Protein AF-A0A6M0C6A0-F1 (afdb_monomer_lite)

Sequence (76 aa):
MKIKPLKEHEVLEEGLEILFKNMEPAKVGIFLSALNVEPRDYLAWRDKEFAGETVDAIAQKVKAFQEAKEGEKNSN

pLDDT: mean 80.53, std 14.88, range [40.59, 97.38]

Foldseek 3Di:
DDDDPDDPVNVVVVVVVVDVVVDPPVVVVVVVVVVPVPDPVVVVVCCVVCPPPDPVNVVVVVVVVVVVVVVVVVVD

Secondary structure (DSSP, 8-state):
---PPPPHHHHHHHHHHHHHHHS-HHHHHHHHHHH--S---HHHHHHHHTTT--HHHHHHHHHHHHHHHHHHHTT-

Radius of gyration: 19.3 Å; chains: 1; bounding box: 52×31×44 Å

Structure (mmCIF, N/CA/C/O backbone):
data_AF-A0A6M0C6A0-F1
#
_entry.id   AF-A0A6M0C6A0-F1
#
loop_
_atom_site.group_PDB
_atom_site.id
_atom_site.type_symbol
_atom_site.label_atom_id
_atom_site.label_alt_id
_atom_site.label_comp_id
_atom_site.label_asym_id
_atom_site.label_entity_id
_atom_site.label_seq_id
_atom_site.pdbx_PDB_ins_code
_atom_site.Cartn_x
_atom_site.Cartn_y
_atom_site.Cartn_z
_atom_site.occupancy
_atom_site.B_iso_or_equiv
_atom_site.auth_seq_id
_atom_site.auth_comp_id
_atom_site.auth_asym_id
_atom_site.auth_atom_id
_atom_site.pdbx_PDB_model_num
ATOM 1 N N . MET A 1 1 ? 34.509 3.776 5.511 1.00 40.59 1 MET A N 1
ATOM 2 C CA . MET A 1 1 ? 33.417 4.372 4.710 1.00 40.59 1 MET A CA 1
ATOM 3 C C . MET A 1 1 ? 32.135 4.230 5.525 1.00 40.59 1 MET A C 1
ATOM 5 O O . MET A 1 1 ? 31.810 3.108 5.888 1.00 40.59 1 MET A O 1
ATOM 9 N N . LYS A 1 2 ? 31.484 5.325 5.940 1.00 46.53 2 LYS A N 1
ATOM 10 C CA . LYS A 1 2 ? 30.221 5.250 6.699 1.00 46.53 2 LYS A CA 1
ATOM 11 C C . LYS A 1 2 ? 29.082 5.120 5.689 1.00 46.53 2 LYS A C 1
ATOM 13 O O . LYS A 1 2 ? 28.713 6.111 5.071 1.00 46.53 2 LYS A O 1
ATOM 18 N N . ILE A 1 3 ? 28.592 3.905 5.471 1.00 56.16 3 ILE A N 1
ATOM 19 C CA . ILE A 1 3 ? 27.433 3.670 4.607 1.00 56.16 3 ILE A CA 1
ATOM 20 C C . ILE A 1 3 ? 26.202 4.079 5.419 1.00 56.16 3 ILE A C 1
ATOM 22 O O . ILE A 1 3 ? 25.922 3.477 6.455 1.00 56.16 3 ILE A O 1
ATOM 26 N N . LYS A 1 4 ? 25.507 5.144 5.004 1.00 63.34 4 LYS A N 1
ATOM 27 C CA . LYS A 1 4 ? 24.169 5.433 5.529 1.00 63.34 4 LYS A CA 1
ATOM 28 C C . LYS A 1 4 ? 23.243 4.331 5.003 1.00 63.34 4 LYS A C 1
ATOM 30 O O . LYS A 1 4 ? 23.219 4.142 3.788 1.00 63.34 4 LYS A O 1
ATOM 35 N N . PRO A 1 5 ? 22.515 3.603 5.863 1.00 63.78 5 PRO A N 1
ATOM 36 C CA . PRO A 1 5 ? 21.506 2.677 5.379 1.00 63.78 5 PRO A CA 1
ATOM 37 C C . PRO A 1 5 ? 20.442 3.485 4.630 1.00 63.78 5 PRO A C 1
ATOM 39 O O . PRO A 1 5 ? 19.874 4.425 5.190 1.00 63.78 5 PRO A O 1
ATOM 42 N N . LEU A 1 6 ? 20.233 3.156 3.355 1.00 74.81 6 LEU A N 1
ATOM 43 C CA . LEU A 1 6 ? 19.125 3.689 2.568 1.00 74.81 6 LEU A CA 1
ATOM 44 C C . LEU A 1 6 ? 17.830 3.174 3.189 1.00 74.81 6 LEU A C 1
ATOM 46 O O . LEU A 1 6 ? 17.706 1.974 3.448 1.00 74.81 6 LEU A O 1
ATOM 50 N N . LYS A 1 7 ? 1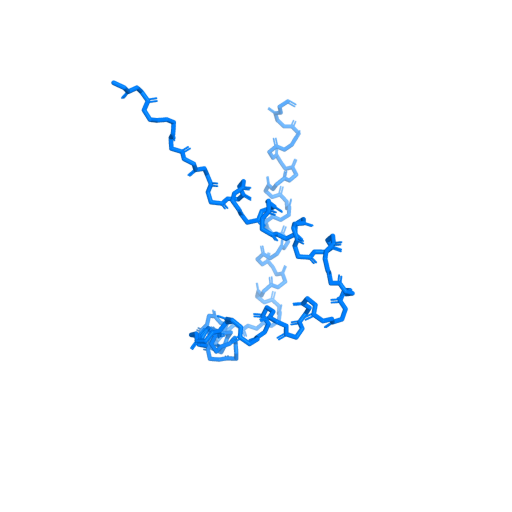6.886 4.071 3.469 1.00 83.69 7 LYS A N 1
ATOM 51 C CA . LYS A 1 7 ? 15.586 3.652 3.981 1.00 83.69 7 LYS A CA 1
ATOM 52 C C . LYS A 1 7 ? 14.714 3.234 2.810 1.00 83.69 7 LYS A C 1
ATOM 54 O O . LYS A 1 7 ? 14.644 3.927 1.804 1.00 83.69 7 LYS A O 1
ATOM 59 N N . GLU A 1 8 ? 14.002 2.130 2.979 1.00 74.44 8 GLU A N 1
ATOM 60 C CA . GLU A 1 8 ? 13.134 1.571 1.941 1.00 74.44 8 GLU A CA 1
ATOM 61 C C . GLU A 1 8 ? 12.112 2.588 1.406 1.00 74.44 8 GLU A C 1
ATOM 63 O O . GLU A 1 8 ? 11.922 2.682 0.199 1.00 74.44 8 GLU A O 1
ATOM 68 N N . HIS A 1 9 ? 11.526 3.419 2.277 1.00 73.38 9 HIS A N 1
ATOM 69 C CA . HIS A 1 9 ? 10.576 4.450 1.843 1.00 73.38 9 HIS A CA 1
ATOM 70 C C . HIS A 1 9 ? 11.206 5.515 0.939 1.00 73.38 9 HIS A C 1
ATOM 72 O O . HIS A 1 9 ? 10.564 5.931 -0.015 1.00 73.38 9 HIS A O 1
ATOM 78 N N . GLU A 1 10 ? 12.452 5.921 1.213 1.00 84.75 10 GLU A N 1
ATOM 79 C CA . GLU A 1 10 ? 13.163 6.943 0.429 1.00 84.75 10 GLU A CA 1
ATOM 80 C C . GLU A 1 10 ? 13.418 6.414 -0.993 1.00 84.75 10 GLU A C 1
ATOM 82 O O . GLU A 1 10 ? 13.253 7.133 -1.973 1.00 84.75 10 GLU A O 1
ATOM 87 N N . VAL A 1 11 ? 13.728 5.119 -1.112 1.00 85.81 11 VAL A N 1
ATOM 88 C CA . VAL A 1 11 ? 13.943 4.446 -2.402 1.00 85.81 11 VAL A CA 1
ATOM 89 C C . VAL A 1 11 ? 12.632 4.269 -3.179 1.00 85.81 11 VAL A C 1
ATOM 91 O O . VAL A 1 11 ? 12.607 4.427 -4.400 1.00 85.81 11 VAL A O 1
ATOM 94 N N . LEU A 1 12 ? 11.532 3.942 -2.493 1.00 86.00 12 LEU A N 1
ATOM 95 C CA . LEU A 1 12 ? 10.219 3.792 -3.127 1.00 86.00 12 LEU A CA 1
ATOM 96 C C . LEU A 1 12 ? 9.655 5.130 -3.618 1.00 86.00 12 LEU A C 1
ATOM 98 O O . LEU A 1 12 ? 9.084 5.182 -4.706 1.00 86.00 12 LEU A O 1
ATOM 102 N N . GLU A 1 13 ? 9.823 6.198 -2.838 1.00 87.81 13 GLU A N 1
ATOM 103 C CA . GLU A 1 13 ? 9.412 7.553 -3.211 1.00 87.81 13 GLU A CA 1
ATOM 104 C C . GLU A 1 13 ? 10.161 8.027 -4.463 1.00 87.81 13 GLU A C 1
ATOM 106 O O . GLU A 1 13 ? 9.524 8.390 -5.453 1.00 87.81 13 GLU A O 1
ATOM 111 N N . GLU A 1 14 ? 11.491 7.893 -4.478 1.00 93.38 14 GLU A N 1
ATOM 112 C CA . GLU A 1 14 ? 12.324 8.221 -5.642 1.00 93.38 14 GLU A CA 1
ATOM 113 C C . GLU A 1 14 ? 11.903 7.421 -6.889 1.00 93.38 14 GLU A C 1
ATOM 115 O O . GLU A 1 14 ?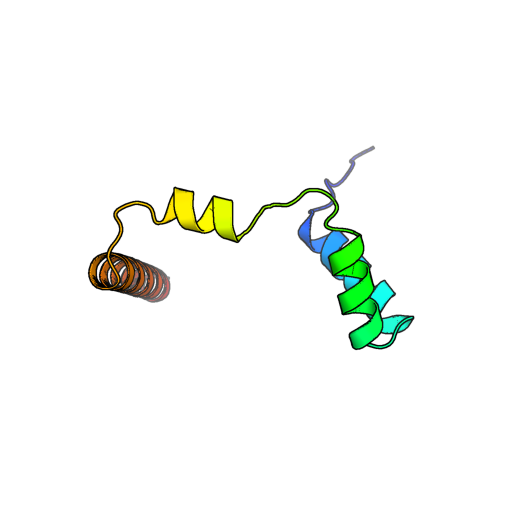 11.751 7.972 -7.983 1.00 93.38 14 GLU A O 1
ATOM 120 N N . GLY A 1 15 ? 11.643 6.118 -6.735 1.00 92.19 15 GLY A N 1
ATOM 121 C CA . GLY A 1 15 ? 11.178 5.266 -7.829 1.00 92.19 15 GLY A CA 1
ATOM 122 C C . GLY A 1 15 ? 9.831 5.710 -8.411 1.00 92.19 15 GLY A C 1
ATOM 123 O O . GLY A 1 15 ? 9.673 5.769 -9.633 1.00 92.19 15 GLY A O 1
ATOM 124 N N . LEU A 1 16 ? 8.864 6.057 -7.557 1.00 92.31 16 LEU A N 1
ATOM 125 C CA . LEU A 1 16 ? 7.553 6.542 -7.995 1.00 92.31 16 LEU A CA 1
ATOM 126 C C . LEU A 1 16 ? 7.653 7.894 -8.706 1.00 92.31 16 LEU A C 1
ATOM 128 O O . LEU A 1 16 ? 7.021 8.071 -9.750 1.00 92.31 16 LEU A O 1
ATOM 132 N N . GLU A 1 17 ? 8.467 8.822 -8.200 1.00 95.94 17 GLU A N 1
ATOM 133 C CA . GLU A 1 17 ? 8.700 10.116 -8.848 1.00 95.94 17 GLU A CA 1
ATOM 134 C C . GLU A 1 17 ? 9.270 9.953 -10.261 1.00 95.94 17 GLU A C 1
ATOM 136 O O . GLU A 1 17 ? 8.791 10.582 -11.210 1.00 95.94 17 GLU A O 1
ATOM 141 N N . ILE A 1 18 ? 10.258 9.069 -10.432 1.00 96.69 18 ILE A N 1
ATOM 142 C CA . ILE A 1 18 ? 10.847 8.777 -11.743 1.00 96.69 18 ILE A CA 1
ATOM 143 C C . ILE A 1 18 ? 9.787 8.212 -12.692 1.00 96.69 18 ILE A C 1
ATOM 145 O O . ILE A 1 18 ? 9.722 8.622 -13.855 1.00 96.69 18 ILE A O 1
ATOM 149 N N . LEU A 1 19 ? 8.942 7.298 -12.216 1.00 95.38 19 LEU A N 1
ATOM 150 C CA . LEU A 1 19 ? 7.886 6.705 -13.032 1.00 95.38 19 LEU A CA 1
ATOM 151 C C . LEU A 1 19 ? 6.857 7.754 -13.465 1.00 95.38 19 LEU A C 1
ATOM 153 O O . LEU A 1 19 ? 6.595 7.880 -14.660 1.00 95.38 19 LEU A O 1
ATOM 157 N N . PHE A 1 20 ? 6.336 8.563 -12.542 1.00 95.75 20 PHE A N 1
ATOM 158 C CA . PHE A 1 20 ? 5.354 9.602 -12.872 1.00 95.75 20 PHE A CA 1
ATOM 159 C C . PHE A 1 20 ? 5.924 10.733 -13.735 1.00 95.75 20 PHE A C 1
ATOM 161 O O . PHE A 1 20 ? 5.182 11.354 -14.494 1.00 95.75 20 PHE A O 1
ATOM 168 N N . LYS A 1 21 ? 7.236 10.987 -13.678 1.00 97.25 21 LYS A N 1
ATOM 169 C CA . LYS A 1 21 ? 7.902 11.951 -14.565 1.00 97.25 21 LYS A CA 1
ATOM 170 C C . LYS A 1 21 ? 7.974 11.473 -16.018 1.00 97.25 21 LYS A C 1
ATOM 172 O O . LYS A 1 21 ? 7.992 12.299 -16.927 1.00 97.25 21 LYS A O 1
ATOM 177 N N . ASN A 1 22 ? 8.050 10.160 -16.240 1.00 97.38 22 ASN A N 1
ATOM 178 C CA . ASN A 1 22 ? 8.310 9.574 -17.561 1.00 97.38 22 ASN A CA 1
ATOM 179 C C . ASN A 1 22 ? 7.107 8.836 -18.163 1.00 97.38 22 ASN A C 1
ATOM 181 O O . ASN A 1 22 ? 7.136 8.465 -19.337 1.00 97.38 22 ASN A O 1
ATOM 185 N N . MET A 1 23 ? 6.052 8.607 -17.384 1.00 96.19 23 MET A N 1
ATOM 186 C CA . MET A 1 23 ? 4.873 7.862 -17.801 1.00 96.19 23 MET A CA 1
ATOM 187 C C . MET A 1 23 ? 3.595 8.561 -17.353 1.00 96.19 23 MET A C 1
ATOM 189 O O . MET A 1 23 ? 3.515 9.141 -16.275 1.00 96.19 23 MET A O 1
ATOM 193 N N . GLU A 1 24 ? 2.548 8.433 -18.168 1.00 95.88 24 GLU A N 1
ATOM 194 C CA . GLU A 1 24 ? 1.205 8.812 -17.738 1.00 95.88 24 GLU A CA 1
ATOM 195 C C . GLU A 1 24 ? 0.787 7.986 -16.509 1.00 95.88 24 GLU A C 1
ATOM 197 O O . GLU A 1 24 ? 1.080 6.785 -16.460 1.00 95.88 24 GLU A O 1
ATOM 202 N N . PRO A 1 25 ? 0.025 8.565 -15.564 1.00 89.56 25 PRO A N 1
ATOM 203 C CA . PRO A 1 25 ? -0.375 7.872 -14.340 1.00 89.56 25 PRO A CA 1
ATOM 204 C C . PRO A 1 25 ? -1.034 6.504 -14.570 1.00 89.56 25 PRO A C 1
ATOM 206 O O . PRO A 1 25 ? -0.761 5.549 -13.845 1.00 89.56 25 PRO A O 1
ATOM 209 N N . ALA A 1 26 ? -1.846 6.371 -15.624 1.00 91.31 26 ALA A N 1
ATOM 210 C CA . ALA A 1 26 ? -2.480 5.102 -15.984 1.00 91.31 26 ALA A CA 1
ATOM 211 C C . ALA A 1 26 ? -1.459 4.015 -16.379 1.00 91.31 26 ALA A C 1
ATOM 213 O O . ALA A 1 26 ? -1.623 2.849 -16.024 1.00 91.31 26 ALA A O 1
ATOM 214 N N . LYS A 1 27 ? -0.377 4.394 -17.073 1.00 94.12 27 LYS A N 1
ATOM 215 C CA . LYS A 1 27 ? 0.702 3.481 -17.482 1.00 94.12 27 LYS A CA 1
ATOM 216 C C . LYS A 1 27 ?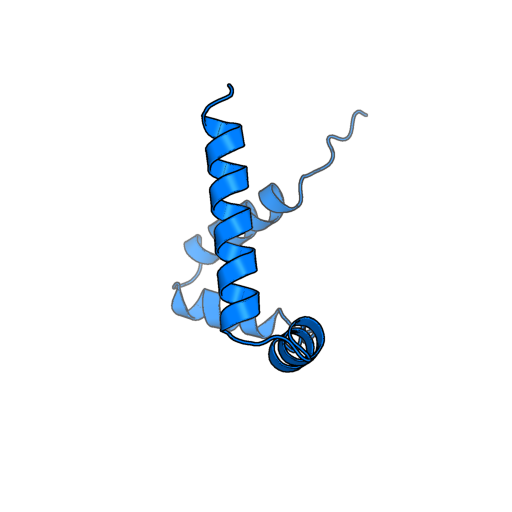 1.561 3.067 -16.289 1.00 94.12 27 LYS A C 1
ATOM 218 O O . LYS A 1 27 ? 1.921 1.898 -16.199 1.00 94.12 27 LYS A O 1
ATOM 223 N N . VAL A 1 28 ? 1.808 3.983 -15.347 1.00 92.44 28 VAL A N 1
ATOM 224 C CA . VAL A 1 28 ? 2.467 3.668 -14.067 1.00 92.44 28 VAL A CA 1
ATOM 225 C C . VAL A 1 28 ? 1.659 2.629 -13.287 1.00 92.44 28 VAL A C 1
ATOM 227 O O . VAL A 1 28 ? 2.224 1.646 -12.820 1.00 92.44 28 VAL A O 1
ATOM 230 N N . GLY A 1 29 ? 0.334 2.787 -13.206 1.00 86.56 29 GLY A N 1
ATOM 231 C CA . GLY A 1 29 ? -0.539 1.823 -12.527 1.00 86.56 29 GLY A CA 1
ATOM 232 C C . GLY A 1 29 ? -0.478 0.412 -13.125 1.00 86.56 29 GLY A C 1
ATOM 233 O O . GLY A 1 29 ? -0.341 -0.562 -12.387 1.00 86.56 29 GLY A O 1
ATOM 234 N N . ILE A 1 30 ? -0.519 0.299 -14.458 1.00 89.44 30 ILE A N 1
ATOM 235 C CA . ILE A 1 30 ? -0.381 -0.985 -15.173 1.00 89.44 30 ILE A CA 1
ATOM 236 C C . ILE A 1 30 ? 1.019 -1.585 -14.974 1.00 89.44 30 ILE A C 1
ATOM 238 O O . ILE A 1 30 ? 1.168 -2.791 -14.798 1.00 89.44 30 ILE A O 1
ATOM 242 N N . PHE A 1 31 ? 2.059 -0.754 -14.994 1.00 89.31 31 PHE A N 1
ATOM 243 C CA . PHE A 1 31 ? 3.433 -1.200 -14.792 1.00 89.31 31 PHE A CA 1
ATOM 244 C C . PHE A 1 31 ? 3.655 -1.748 -13.376 1.00 89.31 31 PHE A C 1
ATOM 246 O O . PHE A 1 31 ? 4.191 -2.841 -13.213 1.00 89.31 31 PHE A O 1
ATOM 253 N N . LEU A 1 32 ? 3.186 -1.036 -12.348 1.00 85.94 32 LEU A N 1
ATOM 254 C CA . LEU A 1 32 ? 3.300 -1.478 -10.957 1.00 85.94 32 LEU A CA 1
ATOM 255 C C . LEU A 1 32 ? 2.487 -2.752 -10.689 1.00 85.94 32 LEU A C 1
ATOM 257 O O . LEU A 1 32 ? 2.954 -3.623 -9.959 1.00 85.94 32 LEU A O 1
ATOM 261 N N . SER A 1 33 ? 1.299 -2.910 -11.284 1.00 79.44 33 SER A N 1
ATOM 262 C CA . SER A 1 33 ? 0.530 -4.156 -11.150 1.00 79.44 33 SER A CA 1
ATOM 263 C C . SER A 1 33 ? 1.246 -5.344 -11.796 1.00 79.44 33 SER A C 1
ATOM 265 O O . SER A 1 33 ? 1.260 -6.426 -11.217 1.00 79.44 33 SER A O 1
ATOM 267 N N . ALA A 1 34 ? 1.906 -5.126 -12.937 1.00 81.38 34 ALA A N 1
ATOM 268 C CA . ALA A 1 34 ? 2.708 -6.139 -13.611 1.00 81.38 34 ALA A CA 1
ATOM 269 C C . ALA A 1 34 ? 4.013 -6.478 -12.872 1.00 81.38 34 ALA A C 1
ATOM 271 O O . ALA A 1 34 ? 4.492 -7.594 -13.022 1.00 81.38 34 ALA A O 1
ATOM 272 N N . LEU A 1 35 ? 4.587 -5.553 -12.090 1.00 78.19 35 LEU A N 1
ATOM 273 C CA . LEU A 1 35 ? 5.784 -5.790 -11.268 1.00 78.19 35 LEU A CA 1
ATOM 274 C C . LEU A 1 35 ? 5.500 -6.497 -9.936 1.00 78.19 35 LEU A C 1
ATOM 276 O O . LEU A 1 35 ? 6.416 -7.087 -9.363 1.00 78.19 35 LEU A O 1
ATOM 280 N N . ASN A 1 36 ? 4.257 -6.483 -9.448 1.00 65.00 36 ASN A N 1
ATOM 281 C CA . ASN A 1 36 ? 3.827 -7.240 -8.265 1.00 65.00 36 ASN A CA 1
ATOM 282 C C . ASN A 1 36 ? 3.720 -8.760 -8.568 1.00 65.00 36 ASN A C 1
ATOM 284 O O . ASN A 1 36 ? 2.702 -9.389 -8.290 1.00 65.00 36 ASN A O 1
ATOM 288 N N . VAL A 1 37 ? 4.772 -9.349 -9.159 1.00 50.47 37 VAL A N 1
ATOM 289 C CA . VAL A 1 37 ? 4.846 -10.738 -9.672 1.00 50.47 37 VAL A CA 1
ATOM 290 C C . VAL A 1 37 ? 4.919 -11.799 -8.563 1.00 50.47 37 VAL A C 1
ATOM 292 O O . VAL A 1 37 ? 4.799 -12.985 -8.852 1.00 50.47 37 VAL A O 1
ATOM 295 N N . GLU A 1 38 ? 5.023 -11.414 -7.290 1.00 52.56 38 GLU A N 1
ATOM 296 C CA . GLU A 1 38 ? 4.585 -12.296 -6.206 1.00 52.56 38 GLU A CA 1
ATOM 297 C C . GLU A 1 38 ? 3.190 -11.872 -5.747 1.00 52.56 38 GLU A C 1
ATOM 299 O O . GLU A 1 38 ? 3.012 -10.741 -5.277 1.00 52.56 38 GLU A O 1
ATOM 304 N N . PRO A 1 39 ? 2.183 -12.757 -5.839 1.00 53.28 39 PRO A N 1
ATOM 305 C CA . PRO A 1 39 ? 0.879 -12.452 -5.317 1.00 53.28 39 PRO A CA 1
ATOM 306 C C . PRO A 1 39 ? 1.013 -12.474 -3.794 1.00 53.28 39 PRO A C 1
ATOM 308 O O . PRO A 1 39 ? 0.895 -13.517 -3.153 1.00 53.28 39 PRO A O 1
ATOM 311 N N . ARG A 1 40 ? 1.116 -11.297 -3.168 1.00 58.12 40 ARG A N 1
ATOM 312 C CA . ARG A 1 40 ? 0.266 -11.100 -1.994 1.00 58.12 40 ARG A CA 1
ATOM 313 C C . ARG A 1 40 ? -1.143 -11.182 -2.541 1.00 58.12 40 ARG A C 1
ATOM 315 O O . ARG A 1 40 ? -1.714 -10.166 -2.925 1.00 58.12 40 ARG A O 1
ATOM 322 N N . ASP A 1 41 ? -1.625 -12.413 -2.690 1.00 71.25 41 ASP A N 1
ATOM 323 C CA . ASP A 1 41 ? -3.004 -12.715 -2.994 1.00 71.25 41 ASP A CA 1
ATOM 324 C C . ASP A 1 41 ? -3.786 -12.047 -1.874 1.00 71.25 41 ASP A C 1
ATOM 326 O O . ASP A 1 41 ? -3.887 -12.552 -0.758 1.00 71.25 41 ASP A O 1
ATOM 330 N N . TYR A 1 42 ? -4.192 -10.810 -2.143 1.00 68.00 42 TYR A N 1
ATOM 331 C CA . TYR A 1 42 ? -4.801 -9.941 -1.159 1.00 68.00 42 TYR A CA 1
ATOM 332 C C . TYR A 1 42 ? -6.069 -10.598 -0.634 1.00 68.00 42 TYR A C 1
ATOM 334 O O . TYR A 1 42 ? -6.389 -10.437 0.538 1.00 68.00 42 TYR A O 1
ATOM 342 N N . LEU A 1 43 ? -6.746 -11.377 -1.482 1.00 74.62 43 LEU A N 1
ATOM 343 C CA . LEU A 1 43 ? -7.910 -12.151 -1.100 1.00 74.62 43 LEU A CA 1
ATOM 344 C C . LEU A 1 43 ? -7.500 -13.269 -0.140 1.00 74.62 43 LEU A C 1
ATOM 346 O O . LEU A 1 43 ? -8.057 -13.326 0.948 1.00 74.62 43 LEU A O 1
ATOM 350 N N . ALA A 1 44 ? -6.472 -14.063 -0.448 1.00 78.19 44 ALA A N 1
ATOM 351 C CA . ALA A 1 44 ? -5.990 -15.102 0.468 1.00 78.19 44 ALA A CA 1
ATOM 352 C C . ALA A 1 44 ? -5.441 -14.541 1.792 1.00 78.19 44 ALA A C 1
ATOM 354 O O . ALA A 1 44 ? -5.684 -15.104 2.860 1.00 78.19 44 ALA A O 1
ATOM 355 N N . TRP A 1 45 ? -4.713 -13.424 1.750 1.00 84.00 45 TRP A N 1
ATOM 356 C CA . TRP A 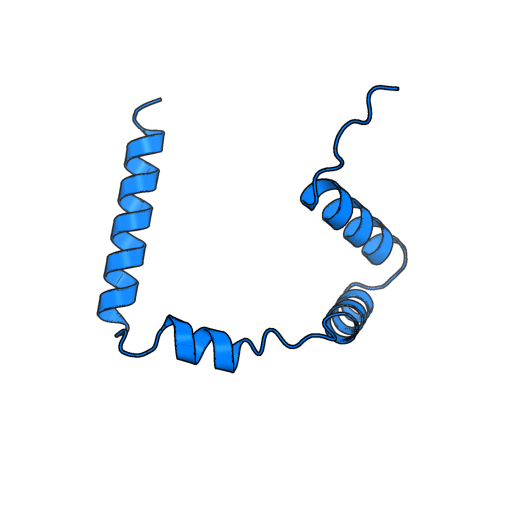1 45 ? -4.224 -12.745 2.948 1.00 84.00 45 TRP A CA 1
ATOM 357 C C . TRP A 1 45 ? -5.381 -12.188 3.782 1.00 84.00 45 TRP A C 1
ATOM 359 O O . TRP A 1 45 ? -5.429 -12.445 4.980 1.00 84.00 45 TRP A O 1
ATOM 369 N N . ARG A 1 46 ? -6.339 -11.486 3.161 1.00 80.62 46 ARG A N 1
ATOM 370 C CA . ARG A 1 46 ? -7.534 -10.953 3.831 1.00 80.62 46 ARG A CA 1
ATOM 371 C C . ARG A 1 46 ? -8.339 -12.082 4.464 1.00 80.62 46 ARG A C 1
ATOM 373 O O . ARG A 1 46 ? -8.711 -11.986 5.627 1.00 80.62 46 ARG A O 1
ATOM 380 N N . ASP A 1 47 ? -8.597 -13.144 3.712 1.00 84.62 47 ASP A N 1
ATOM 381 C CA . ASP A 1 47 ? -9.410 -14.264 4.177 1.00 84.62 47 ASP A CA 1
ATOM 382 C C . ASP A 1 47 ? -8.734 -14.992 5.345 1.00 84.62 47 ASP A C 1
ATOM 384 O O . ASP A 1 47 ? -9.423 -15.444 6.254 1.00 84.62 47 ASP A O 1
ATOM 388 N N . LYS A 1 48 ? -7.395 -15.045 5.371 1.00 86.50 48 LYS A N 1
ATOM 389 C CA . LYS A 1 48 ? -6.617 -15.560 6.505 1.00 86.50 48 LYS A CA 1
ATOM 390 C C . LYS A 1 48 ? -6.641 -14.621 7.715 1.00 86.50 48 LYS A C 1
ATOM 392 O O . LYS A 1 48 ? -6.842 -15.088 8.830 1.00 86.50 48 LYS A O 1
ATOM 397 N N . GLU A 1 49 ? -6.397 -13.331 7.509 1.00 85.88 49 GLU A N 1
ATOM 398 C CA . GLU A 1 49 ? -6.209 -12.358 8.594 1.00 85.88 49 GLU A CA 1
ATOM 399 C C . GLU A 1 49 ? -7.526 -12.007 9.297 1.00 85.88 49 GLU A C 1
ATOM 401 O O . GLU A 1 49 ? -7.554 -11.768 10.500 1.00 85.88 49 GLU A O 1
ATOM 406 N N . PHE A 1 50 ? -8.634 -12.022 8.554 1.00 87.31 50 PHE A N 1
ATOM 407 C CA . PHE A 1 50 ? -9.971 -11.729 9.071 1.00 87.31 50 PHE A CA 1
ATOM 408 C C . PHE A 1 50 ? -10.822 -12.994 9.268 1.00 87.31 50 PHE A C 1
ATOM 410 O O . PHE A 1 50 ? -12.040 -12.908 9.438 1.00 87.31 50 PHE A O 1
ATOM 417 N N . ALA A 1 51 ? -10.203 -14.180 9.260 1.00 90.50 51 ALA A N 1
ATOM 418 C CA . ALA A 1 51 ? -10.894 -15.439 9.511 1.00 90.50 51 ALA A CA 1
ATOM 419 C C . ALA A 1 51 ? -11.548 -15.434 10.904 1.00 90.50 51 ALA A C 1
ATOM 421 O O . ALA A 1 51 ? -10.869 -15.359 11.925 1.00 90.50 51 ALA A O 1
ATOM 422 N N . GLY A 1 52 ? -12.877 -15.552 10.948 1.00 87.62 52 GLY A N 1
ATOM 423 C CA . GLY A 1 52 ? -13.634 -15.566 12.205 1.00 87.62 52 GLY A CA 1
ATOM 424 C C . GLY A 1 52 ? -13.862 -14.187 12.831 1.00 87.62 52 GLY A C 1
ATOM 425 O O . GLY A 1 52 ? -14.496 -14.101 13.881 1.00 87.62 52 GLY A O 1
ATOM 426 N N . GLU A 1 53 ? -13.407 -13.112 12.187 1.00 91.31 53 GLU A N 1
ATOM 427 C CA . GLU A 1 53 ? -13.736 -11.748 12.588 1.00 91.31 53 GLU A CA 1
ATOM 428 C C . GLU A 1 53 ? -15.121 -11.351 12.064 1.00 91.31 53 GLU A C 1
ATOM 430 O O . GLU A 1 53 ? -15.499 -11.659 10.931 1.00 91.31 53 GLU A O 1
ATOM 435 N N . THR A 1 54 ? -15.882 -10.624 12.880 1.00 91.81 54 THR A N 1
ATOM 436 C CA . THR A 1 54 ? -17.124 -9.976 12.446 1.00 91.81 54 THR A CA 1
ATOM 437 C C . THR A 1 54 ? -16.878 -8.499 12.171 1.00 91.81 54 THR A C 1
ATOM 439 O O . THR A 1 54 ? -15.936 -7.897 12.691 1.00 91.81 54 THR A O 1
ATOM 442 N N . VAL A 1 55 ? -17.761 -7.883 11.383 1.00 87.12 55 VAL A N 1
ATOM 443 C CA . VAL A 1 55 ? -17.716 -6.434 11.124 1.00 87.12 55 VAL A CA 1
ATOM 444 C C . VAL A 1 55 ? -17.722 -5.640 12.435 1.00 87.12 55 VAL A C 1
ATOM 446 O O . VAL A 1 55 ? -16.959 -4.686 12.572 1.00 87.12 55 VAL A O 1
ATOM 449 N N . ASP A 1 56 ? -18.501 -6.079 13.426 1.00 91.75 56 ASP A N 1
ATOM 450 C CA . ASP A 1 56 ? -18.560 -5.443 14.745 1.00 91.75 56 ASP A CA 1
ATOM 451 C C . ASP A 1 56 ? -17.233 -5.554 15.512 1.00 91.75 56 ASP A C 1
ATOM 453 O O . ASP A 1 56 ? -16.783 -4.572 16.104 1.00 91.75 5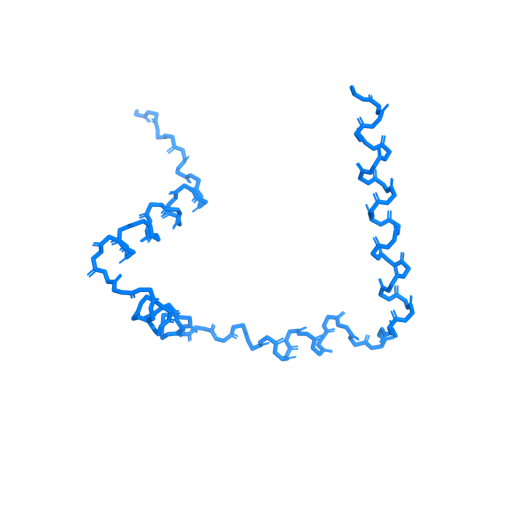6 ASP A O 1
ATOM 457 N N . ALA A 1 57 ? -16.569 -6.714 15.472 1.00 91.00 57 ALA A N 1
ATOM 458 C CA . ALA A 1 57 ? -15.272 -6.913 16.123 1.00 91.00 57 ALA A CA 1
ATOM 459 C C . ALA A 1 57 ? -14.180 -6.033 15.493 1.00 91.00 57 ALA A C 1
ATOM 461 O O . ALA A 1 57 ? -13.389 -5.399 16.198 1.00 91.00 57 ALA A O 1
ATOM 462 N N . ILE A 1 58 ? -14.182 -5.923 14.162 1.00 91.19 58 ILE A N 1
ATOM 463 C CA . ILE A 1 58 ? -13.267 -5.045 13.427 1.00 91.19 58 ILE A CA 1
ATOM 464 C C . ILE A 1 58 ? -13.546 -3.578 13.777 1.00 91.19 58 ILE A C 1
ATOM 466 O O . ILE A 1 58 ? -12.612 -2.831 14.071 1.00 91.19 58 ILE A O 1
ATOM 470 N N . ALA A 1 59 ? -14.814 -3.164 13.813 1.00 90.31 59 ALA A N 1
ATOM 471 C CA . ALA A 1 59 ? -15.194 -1.798 14.167 1.00 90.31 59 ALA A CA 1
ATOM 472 C C . ALA A 1 59 ? -14.739 -1.418 15.586 1.00 90.31 59 ALA A C 1
ATOM 474 O O . ALA A 1 59 ? -14.220 -0.320 15.796 1.00 90.31 59 ALA A O 1
ATOM 475 N N . GLN A 1 60 ? -14.859 -2.334 16.551 1.00 93.31 60 GLN A N 1
ATOM 476 C CA . GLN A 1 60 ? -14.367 -2.123 17.915 1.00 93.31 60 GLN A CA 1
ATOM 477 C C . GLN A 1 60 ? -12.843 -1.967 17.965 1.00 93.31 60 GLN A C 1
ATOM 479 O O . GLN A 1 60 ? -12.347 -1.053 18.624 1.00 93.31 60 GLN A O 1
ATOM 484 N N . LYS A 1 61 ? -12.095 -2.802 17.232 1.00 90.69 61 LYS A N 1
ATOM 485 C CA . LYS A 1 61 ? -10.629 -2.698 17.135 1.00 90.69 61 LYS A CA 1
ATOM 486 C C . LYS A 1 61 ? -10.185 -1.373 16.516 1.00 90.69 61 LYS A C 1
ATOM 488 O O . LYS A 1 61 ? -9.256 -0.745 17.019 1.00 90.69 61 LYS A O 1
ATOM 493 N N . VAL A 1 62 ? -10.866 -0.924 15.459 1.00 91.00 62 VAL A N 1
ATOM 494 C CA . VAL A 1 62 ? -10.594 0.373 14.817 1.00 91.00 62 VAL A CA 1
ATOM 495 C C . VAL A 1 62 ? -10.847 1.522 15.789 1.00 91.00 62 VAL A C 1
ATOM 497 O O . VAL A 1 62 ? -10.007 2.412 15.904 1.00 91.00 62 VAL A O 1
ATOM 500 N N . LYS A 1 63 ? -11.963 1.483 16.522 1.00 91.50 63 LYS A N 1
ATOM 501 C CA . LYS A 1 63 ? -12.301 2.505 17.515 1.00 91.50 63 LYS A CA 1
ATOM 502 C C . LYS A 1 63 ? -11.260 2.572 18.639 1.00 91.50 63 LYS A C 1
ATOM 504 O O . LYS A 1 63 ? -10.748 3.649 18.920 1.00 91.50 63 LYS A O 1
ATOM 509 N N . ALA A 1 64 ? -10.871 1.427 19.199 1.00 91.62 64 ALA A N 1
ATOM 510 C CA . ALA A 1 64 ? -9.843 1.358 20.238 1.00 91.62 64 ALA A CA 1
ATOM 511 C C . ALA A 1 64 ? -8.481 1.891 19.753 1.00 91.62 64 ALA A C 1
ATOM 513 O O . ALA A 1 64 ? -7.789 2.602 20.479 1.00 91.62 64 ALA A O 1
ATOM 514 N N . PHE A 1 65 ? -8.104 1.593 18.506 1.00 90.50 65 PHE A N 1
ATOM 515 C CA . PHE A 1 65 ? -6.881 2.121 17.901 1.00 90.50 65 PHE A CA 1
ATOM 516 C C . PHE A 1 65 ? -6.925 3.647 17.720 1.00 90.50 65 PHE A C 1
ATOM 518 O O . PHE A 1 65 ? -5.936 4.332 17.979 1.00 90.50 65 PHE A O 1
ATOM 525 N N . GLN A 1 66 ? -8.064 4.190 17.282 1.00 89.31 66 GLN A N 1
ATOM 526 C CA . GLN A 1 66 ? -8.254 5.634 17.125 1.00 89.31 66 GLN A CA 1
ATOM 527 C C . GLN A 1 66 ? -8.176 6.363 18.471 1.00 89.31 66 GLN A C 1
ATOM 529 O O . GLN A 1 66 ? -7.451 7.348 18.581 1.00 89.31 66 GLN A O 1
ATOM 534 N N . GLU A 1 67 ? -8.837 5.832 19.498 1.00 91.00 67 GLU A N 1
ATOM 535 C CA . GLU A 1 67 ? -8.821 6.386 20.857 1.00 91.00 67 GLU A CA 1
ATOM 536 C C . GLU A 1 67 ? -7.412 6.352 21.474 1.00 91.00 67 GLU A C 1
ATOM 538 O O . GLU A 1 67 ? -6.968 7.342 22.056 1.00 91.00 67 GLU A O 1
ATOM 543 N N . ALA A 1 68 ? -6.661 5.260 21.286 1.00 86.00 68 ALA A N 1
ATOM 544 C CA . ALA A 1 68 ? -5.269 5.170 21.731 1.00 86.00 68 ALA A CA 1
ATOM 545 C C . ALA A 1 68 ? -4.380 6.228 21.052 1.00 86.00 68 ALA A C 1
ATOM 547 O O . ALA A 1 68 ? -3.597 6.912 21.711 1.00 86.00 68 ALA A O 1
ATOM 548 N N . LYS A 1 69 ? -4.555 6.428 19.741 1.00 81.31 69 LYS A N 1
ATOM 549 C CA . LYS A 1 69 ? -3.797 7.415 18.959 1.00 81.31 69 LYS A CA 1
ATOM 550 C C . LYS A 1 69 ? -4.148 8.864 19.320 1.00 81.31 69 LYS A C 1
ATOM 552 O O . LYS A 1 69 ? -3.301 9.750 19.208 1.00 81.31 69 LYS A O 1
ATOM 557 N N . GLU A 1 70 ? -5.384 9.130 19.731 1.00 71.75 70 GLU A N 1
ATOM 558 C CA . GLU A 1 70 ? -5.799 10.439 20.252 1.00 71.75 70 GLU A CA 1
ATOM 559 C C . GLU A 1 70 ? -5.273 10.687 21.672 1.00 71.75 70 GLU A C 1
ATOM 561 O O . GLU A 1 70 ? -4.832 11.797 21.972 1.00 71.75 70 GLU A O 1
ATOM 566 N N . GLY A 1 71 ? -5.223 9.655 22.520 1.00 63.03 71 GLY A N 1
ATOM 567 C CA . GLY A 1 71 ? -4.601 9.729 23.846 1.00 63.03 71 GLY A CA 1
ATOM 568 C C . GLY A 1 71 ? -3.096 10.029 23.799 1.00 63.03 71 GLY A C 1
ATOM 569 O O . GLY A 1 71 ? -2.599 10.831 24.593 1.00 63.03 71 GLY A O 1
ATOM 570 N N . GLU A 1 72 ? -2.380 9.459 22.826 1.00 57.88 72 GLU A N 1
ATOM 571 C CA . GLU A 1 72 ? -0.954 9.735 22.592 1.00 57.88 72 GLU A CA 1
ATOM 572 C C . GLU A 1 72 ? -0.696 11.163 22.084 1.00 57.88 72 GLU A C 1
ATOM 574 O O . GLU A 1 72 ? 0.308 11.773 22.443 1.00 57.88 72 GLU A O 1
ATOM 579 N N . LYS A 1 73 ? -1.614 11.736 21.294 1.00 55.38 73 LYS A N 1
ATOM 580 C CA . LYS A 1 73 ? -1.508 13.126 20.816 1.00 55.38 73 LYS A CA 1
ATOM 581 C C . LYS A 1 73 ? -1.787 14.174 21.892 1.00 55.38 73 LYS A C 1
ATOM 583 O O . LYS A 1 73 ? -1.270 15.277 21.783 1.00 55.38 73 LYS A O 1
ATOM 588 N N . ASN A 1 74 ? -2.594 13.847 22.898 1.00 56.66 74 ASN A N 1
ATOM 589 C CA . ASN A 1 74 ? -2.957 14.773 23.977 1.00 56.66 74 ASN A CA 1
ATOM 590 C C . ASN A 1 74 ? -2.010 14.710 25.190 1.00 56.66 74 ASN A C 1
ATOM 592 O O . ASN A 1 74 ? -2.207 15.457 26.146 1.00 56.66 74 ASN A O 1
ATOM 596 N N . SER A 1 75 ? -1.004 13.828 25.166 1.00 54.69 75 SER A N 1
ATOM 597 C CA . SER A 1 75 ? -0.014 13.666 26.246 1.00 54.69 75 SER A CA 1
ATOM 598 C C . SER A 1 75 ? 1.377 14.214 25.894 1.00 54.69 75 SER A C 1
ATOM 600 O O . SER A 1 75 ? 2.327 13.933 26.623 1.00 54.69 75 SER A O 1
ATOM 602 N N . ASN A 1 76 ? 1.509 14.966 24.793 1.00 44.84 76 ASN A N 1
ATOM 603 C CA . ASN A 1 76 ? 2.783 15.482 24.283 1.00 44.84 76 ASN A CA 1
ATOM 604 C C . ASN A 1 76 ? 2.708 16.978 23.957 1.00 44.84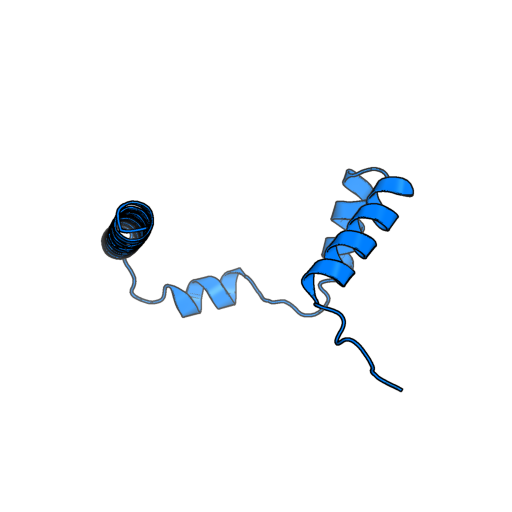 76 ASN A C 1
ATOM 606 O O . ASN A 1 76 ? 1.706 17.385 23.327 1.00 44.84 76 ASN A O 1
#